Protein AF-A0A1B7XQK3-F1 (afdb_monomer)

Structure (mmCIF, N/CA/C/O backbone):
data_AF-A0A1B7XQK3-F1
#
_entry.id   AF-A0A1B7XQK3-F1
#
loop_
_atom_site.group_PDB
_atom_site.id
_atom_site.type_symbol
_atom_site.label_atom_id
_atom_site.label_alt_id
_atom_site.label_comp_id
_atom_site.label_asym_id
_atom_site.label_entity_id
_atom_site.label_seq_id
_atom_site.pdbx_PDB_ins_code
_atom_site.Cartn_x
_atom_site.Cartn_y
_atom_site.Cartn_z
_atom_site.occupancy
_atom_site.B_iso_or_equiv
_atom_site.auth_seq_id
_atom_site.auth_comp_id
_atom_site.auth_asym_id
_atom_site.auth_atom_id
_atom_site.pdbx_PDB_model_num
ATOM 1 N N . MET A 1 1 ? 23.676 -4.961 -10.741 1.00 61.91 1 MET A N 1
ATOM 2 C CA . MET A 1 1 ? 22.288 -5.163 -10.266 1.00 61.91 1 MET A CA 1
ATOM 3 C C . MET A 1 1 ? 22.376 -6.075 -9.055 1.00 61.91 1 MET A C 1
ATOM 5 O O . MET A 1 1 ? 23.158 -7.016 -9.126 1.00 61.91 1 MET A O 1
ATOM 9 N N . ALA A 1 2 ? 21.688 -5.786 -7.946 1.00 72.81 2 ALA A N 1
ATOM 10 C CA . ALA A 1 2 ? 21.718 -6.709 -6.809 1.00 72.81 2 ALA A CA 1
ATOM 11 C C . ALA A 1 2 ? 21.084 -8.056 -7.219 1.00 72.81 2 ALA A C 1
ATOM 13 O O . ALA A 1 2 ? 20.228 -8.054 -8.110 1.00 72.81 2 ALA A O 1
ATOM 14 N N . PRO A 1 3 ? 21.448 -9.185 -6.583 1.00 81.94 3 PRO A N 1
ATOM 15 C CA . PRO A 1 3 ? 20.877 -10.496 -6.912 1.00 81.94 3 PRO A CA 1
ATOM 16 C C . PRO A 1 3 ? 19.342 -10.494 -6.868 1.00 81.94 3 PRO A C 1
ATOM 18 O O . PRO A 1 3 ? 18.684 -11.118 -7.691 1.00 81.94 3 PRO A O 1
ATOM 21 N N . ASN A 1 4 ? 18.779 -9.682 -5.969 1.00 84.25 4 ASN A N 1
ATOM 22 C CA . ASN A 1 4 ? 17.341 -9.548 -5.749 1.00 84.25 4 ASN A CA 1
ATOM 23 C C . ASN A 1 4 ? 16.721 -8.386 -6.555 1.00 84.25 4 ASN A C 1
ATOM 25 O O . ASN A 1 4 ? 15.672 -7.866 -6.185 1.00 84.25 4 ASN A O 1
ATOM 29 N N . GLY A 1 5 ? 17.381 -7.895 -7.606 1.00 90.75 5 GLY A N 1
ATOM 30 C CA . GLY A 1 5 ? 16.893 -6.778 -8.420 1.00 90.75 5 GLY A CA 1
ATOM 31 C C . GLY A 1 5 ? 17.057 -5.397 -7.768 1.00 90.75 5 GLY A C 1
ATOM 32 O O . GLY A 1 5 ? 17.891 -5.209 -6.879 1.00 90.75 5 GLY A O 1
ATOM 33 N N . ASN A 1 6 ? 16.284 -4.408 -8.222 1.00 93.31 6 ASN A N 1
ATOM 34 C CA . ASN A 1 6 ? 16.458 -2.997 -7.855 1.00 93.31 6 ASN A CA 1
ATOM 35 C C . ASN A 1 6 ? 15.403 -2.547 -6.841 1.00 93.31 6 ASN A C 1
ATOM 37 O O . ASN A 1 6 ? 14.207 -2.615 -7.118 1.00 93.31 6 ASN A O 1
ATOM 41 N N . ALA A 1 7 ? 15.850 -2.073 -5.679 1.00 93.94 7 ALA A N 1
ATOM 42 C CA . ALA A 1 7 ? 14.978 -1.504 -4.659 1.00 93.94 7 ALA A CA 1
ATOM 43 C C . ALA A 1 7 ? 14.544 -0.077 -5.024 1.00 93.94 7 ALA A C 1
ATOM 45 O O . ALA A 1 7 ? 15.315 0.686 -5.605 1.00 93.94 7 ALA A O 1
ATOM 46 N N . PHE A 1 8 ? 13.329 0.283 -4.627 1.00 94.19 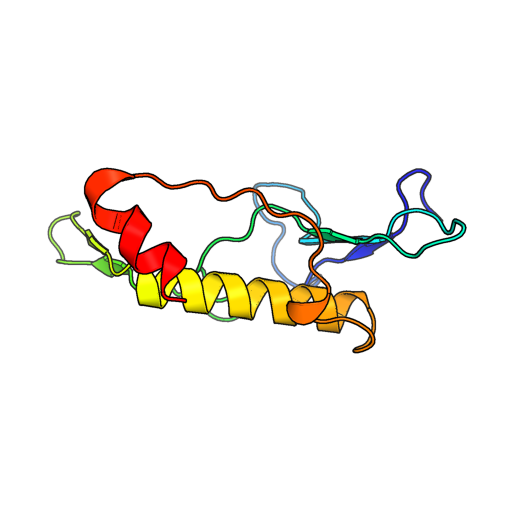8 PHE A N 1
ATOM 47 C CA . PHE A 1 8 ? 12.786 1.629 -4.708 1.00 94.19 8 PHE A CA 1
ATOM 48 C C . PHE A 1 8 ? 12.275 2.063 -3.330 1.00 94.19 8 PHE A C 1
ATOM 50 O O . PHE A 1 8 ? 11.489 1.361 -2.687 1.00 94.19 8 PHE A O 1
ATOM 57 N N . VAL A 1 9 ? 12.717 3.238 -2.888 1.00 92.56 9 VAL A N 1
ATOM 58 C CA . VAL A 1 9 ? 12.278 3.898 -1.654 1.00 92.56 9 VAL A CA 1
ATOM 59 C C . VAL A 1 9 ? 11.701 5.249 -2.051 1.00 92.56 9 VAL A C 1
ATOM 61 O O . VAL A 1 9 ? 12.354 5.999 -2.773 1.00 92.56 9 VAL A O 1
ATOM 64 N N . ILE A 1 10 ? 10.473 5.550 -1.620 1.00 89.19 10 ILE A N 1
ATOM 65 C CA . ILE A 1 10 ? 9.747 6.719 -2.132 1.00 89.19 10 ILE A CA 1
ATOM 66 C C . ILE A 1 10 ? 10.374 8.057 -1.725 1.00 89.19 10 ILE A C 1
ATOM 68 O O . ILE A 1 10 ? 10.324 9.016 -2.497 1.00 89.19 10 ILE A O 1
ATOM 72 N N . ASN A 1 11 ? 10.970 8.104 -0.535 1.00 85.44 11 ASN A N 1
ATOM 73 C CA . ASN A 1 11 ? 11.696 9.251 -0.016 1.00 85.44 11 ASN A CA 1
ATOM 74 C C . ASN A 1 11 ? 13.026 8.774 0.593 1.00 85.44 11 ASN A C 1
ATOM 76 O O . ASN A 1 11 ? 13.089 8.516 1.793 1.00 85.44 11 ASN A O 1
ATOM 80 N N . PRO A 1 12 ? 14.084 8.613 -0.220 1.00 84.88 12 PRO A N 1
ATOM 81 C CA . PRO A 1 12 ? 15.375 8.126 0.266 1.00 84.88 12 PRO A CA 1
ATOM 82 C C . PRO A 1 12 ? 16.094 9.135 1.176 1.00 84.88 12 PRO A C 1
ATOM 84 O O . PRO A 1 12 ? 17.084 8.778 1.801 1.00 84.88 12 PRO A O 1
ATOM 87 N N . SER A 1 13 ? 15.619 10.384 1.236 1.00 85.75 13 SER A N 1
ATOM 88 C CA . SER A 1 13 ? 16.153 11.437 2.105 1.00 85.75 13 SER A CA 1
ATOM 89 C C . SER A 1 13 ? 15.425 11.540 3.449 1.00 85.75 13 SER A C 1
ATOM 91 O O . SER A 1 13 ? 15.815 12.361 4.277 1.00 85.75 13 SER A O 1
ATOM 93 N N . ALA A 1 14 ? 14.363 10.756 3.669 1.00 81.00 14 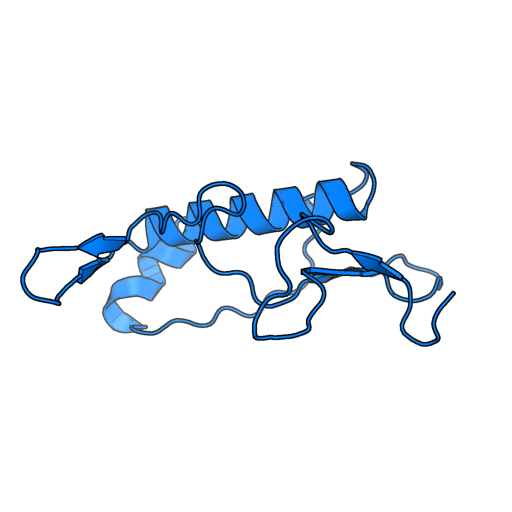ALA A N 1
ATOM 94 C CA . ALA A 1 14 ? 13.697 10.693 4.966 1.00 81.00 14 ALA A CA 1
ATOM 95 C C . ALA A 1 14 ? 14.625 10.065 6.024 1.00 81.00 14 ALA A C 1
ATOM 97 O O . ALA A 1 14 ? 15.512 9.285 5.663 1.00 81.00 14 ALA A O 1
ATOM 98 N N . PRO A 1 15 ? 14.415 10.355 7.324 1.00 81.00 15 PRO A N 1
ATOM 99 C CA . PRO A 1 15 ? 15.061 9.608 8.396 1.00 81.00 15 PRO A CA 1
ATOM 100 C C . PRO A 1 15 ? 14.863 8.103 8.216 1.00 81.00 15 PRO A C 1
ATOM 102 O O . PRO A 1 15 ? 13.819 7.663 7.728 1.00 81.00 15 PRO A O 1
ATOM 105 N N . GLU A 1 16 ? 15.863 7.322 8.614 1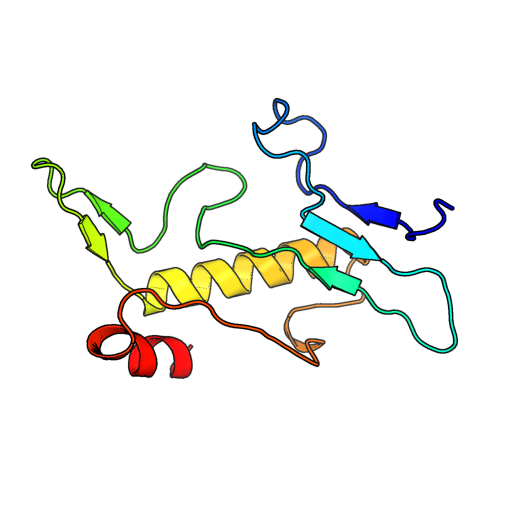.00 75.44 16 GLU A N 1
ATOM 106 C CA . GLU A 1 16 ? 15.806 5.872 8.476 1.00 75.44 16 GLU A CA 1
ATOM 107 C C . GLU A 1 16 ? 14.611 5.314 9.270 1.00 75.44 16 GLU A C 1
ATOM 109 O O . GLU A 1 16 ? 14.512 5.556 10.479 1.00 75.44 16 GLU A O 1
ATOM 114 N N . PRO A 1 17 ? 13.668 4.612 8.615 1.00 69.88 17 PRO A N 1
ATOM 115 C CA . PRO A 1 17 ? 12.528 4.044 9.313 1.00 69.88 17 PRO A CA 1
ATOM 116 C C . PRO A 1 17 ? 12.988 2.920 10.255 1.00 69.88 17 PRO A C 1
ATOM 118 O O . PRO A 1 17 ? 13.944 2.208 9.945 1.00 69.88 17 PRO A O 1
ATOM 121 N N . PRO A 1 18 ? 12.269 2.678 11.369 1.00 74.56 18 PRO A N 1
ATOM 122 C CA . PRO A 1 18 ? 12.594 1.593 12.302 1.00 74.56 18 PRO A CA 1
ATOM 123 C C . PRO A 1 18 ? 12.525 0.205 11.647 1.00 74.56 18 PRO A C 1
ATOM 125 O O . PRO A 1 18 ? 13.077 -0.763 12.163 1.00 74.56 18 PRO A O 1
ATOM 128 N N . THR A 1 19 ? 11.847 0.100 10.504 1.00 77.44 19 THR A N 1
ATOM 129 C CA . THR A 1 19 ? 11.792 -1.100 9.675 1.00 77.44 19 THR A CA 1
ATOM 130 C C . THR A 1 19 ? 12.550 -0.854 8.370 1.00 77.44 19 THR A C 1
ATOM 132 O O . THR A 1 19 ? 12.168 -0.022 7.551 1.00 77.44 19 THR A O 1
ATOM 135 N N . GLN A 1 20 ? 13.639 -1.592 8.157 1.00 82.75 20 GLN A N 1
ATOM 136 C CA . GLN A 1 20 ? 14.488 -1.455 6.971 1.00 82.75 20 GLN A CA 1
ATOM 137 C C . GLN A 1 20 ? 13.908 -2.232 5.781 1.00 82.75 20 GLN A C 1
ATOM 139 O O . GLN A 1 20 ? 14.289 -3.374 5.516 1.00 82.75 20 GLN A O 1
ATOM 144 N N . TYR A 1 21 ? 12.983 -1.621 5.042 1.00 88.38 21 TYR A N 1
ATOM 145 C CA . TYR A 1 21 ? 12.414 -2.219 3.832 1.00 88.38 21 TYR A CA 1
ATOM 146 C C . TYR A 1 21 ? 12.325 -1.227 2.666 1.00 88.38 21 TYR A C 1
ATOM 148 O O . TYR A 1 21 ? 12.340 -0.008 2.832 1.00 88.38 21 TYR A O 1
ATOM 156 N N . ALA A 1 22 ? 12.247 -1.769 1.450 1.00 92.62 22 ALA A N 1
ATOM 157 C CA . ALA A 1 22 ? 11.982 -0.991 0.244 1.00 92.62 22 ALA A CA 1
ATOM 158 C C . ALA A 1 22 ? 10.477 -0.959 -0.033 1.00 92.62 22 ALA A C 1
ATOM 160 O O . ALA A 1 22 ? 9.803 -1.972 0.132 1.00 92.62 22 ALA A O 1
ATOM 161 N N . HIS A 1 23 ? 9.953 0.162 -0.523 1.00 94.25 23 HIS A N 1
ATOM 162 C CA . HIS A 1 23 ? 8.529 0.281 -0.861 1.00 94.25 23 HIS A CA 1
ATOM 163 C C . HIS A 1 23 ? 8.168 -0.594 -2.064 1.00 94.25 23 HIS A C 1
ATOM 165 O O . HIS A 1 23 ? 7.086 -1.174 -2.125 1.00 94.25 23 HIS A O 1
ATOM 171 N N . ALA A 1 24 ? 9.101 -0.714 -3.008 1.00 96.06 24 ALA A N 1
ATOM 172 C CA . ALA A 1 24 ? 8.992 -1.642 -4.116 1.00 96.06 24 ALA A CA 1
ATOM 173 C C . ALA A 1 24 ? 10.349 -2.235 -4.492 1.00 96.06 24 ALA A C 1
ATOM 175 O O . ALA A 1 24 ? 11.411 -1.689 -4.177 1.00 96.06 24 ALA A O 1
ATOM 176 N N . ARG A 1 25 ? 10.314 -3.352 -5.212 1.00 95.94 25 ARG A N 1
ATOM 177 C CA . ARG A 1 25 ? 11.495 -4.007 -5.764 1.00 95.94 25 ARG A CA 1
ATOM 178 C C . ARG A 1 25 ? 11.198 -4.508 -7.167 1.00 95.94 25 ARG A C 1
ATOM 180 O O . ARG A 1 25 ? 10.355 -5.380 -7.355 1.00 95.94 25 ARG A O 1
ATOM 187 N N . LEU A 1 26 ? 11.911 -3.973 -8.154 1.00 95.38 26 LEU A N 1
ATOM 188 C CA . LEU A 1 26 ? 11.895 -4.527 -9.502 1.00 95.38 26 LEU A CA 1
ATOM 189 C C . LEU A 1 26 ? 12.751 -5.787 -9.517 1.00 95.38 26 LEU A C 1
ATOM 191 O O . LEU A 1 26 ? 13.942 -5.722 -9.206 1.00 95.38 26 LEU A O 1
ATOM 195 N N . ALA A 1 27 ? 12.151 -6.913 -9.887 1.00 93.69 27 ALA A N 1
ATOM 196 C CA . ALA A 1 27 ? 12.853 -8.178 -10.030 1.00 93.69 27 ALA A CA 1
ATOM 197 C C . ALA A 1 27 ? 13.927 -8.096 -11.135 1.00 93.69 27 ALA A C 1
ATOM 199 O O . ALA A 1 27 ? 13.824 -7.252 -12.036 1.00 93.69 27 ALA A O 1
ATOM 200 N N . PRO A 1 28 ? 14.954 -8.967 -11.100 1.00 90.56 28 PRO A N 1
ATOM 201 C CA . PRO A 1 28 ? 15.892 -9.106 -12.208 1.00 90.56 28 PRO A CA 1
ATOM 202 C C . PRO A 1 28 ? 15.174 -9.287 -13.552 1.00 90.56 28 PRO A C 1
ATOM 204 O O . PRO A 1 28 ? 14.096 -9.874 -13.634 1.00 90.56 28 PRO A O 1
ATOM 207 N N . ALA A 1 29 ? 15.777 -8.760 -14.615 1.00 81.69 29 ALA A N 1
ATOM 208 C CA . ALA A 1 29 ? 15.204 -8.810 -15.953 1.00 81.69 29 ALA A CA 1
ATOM 209 C C . ALA A 1 29 ? 15.030 -10.262 -16.439 1.00 81.69 29 ALA A C 1
ATOM 211 O O . ALA A 1 29 ? 16.017 -10.970 -16.611 1.00 81.69 29 ALA A O 1
ATOM 212 N N . GLY A 1 30 ? 13.786 -10.664 -16.709 1.00 82.69 30 GLY A N 1
ATOM 213 C CA . GLY A 1 30 ? 13.445 -11.890 -17.435 1.00 82.69 30 GLY A CA 1
ATOM 214 C C . GLY A 1 30 ? 12.670 -11.584 -18.719 1.00 82.69 30 GLY A C 1
ATOM 215 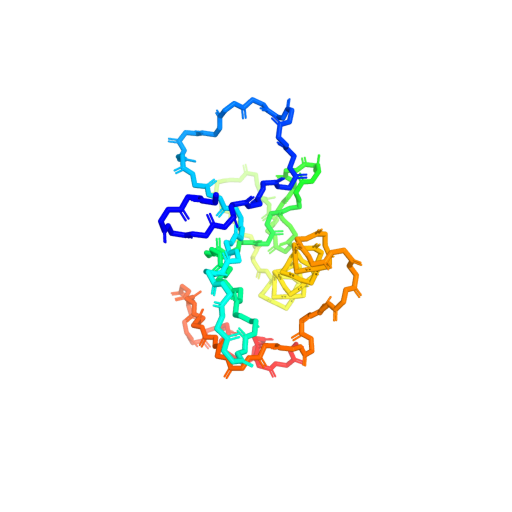O O . GLY A 1 30 ? 12.743 -10.471 -19.247 1.00 82.69 30 GLY A O 1
ATOM 216 N N . SER A 1 31 ? 11.878 -12.550 -19.190 1.00 88.00 31 SER A N 1
ATOM 217 C CA . SER A 1 31 ? 10.906 -12.363 -20.284 1.00 88.00 31 SER A CA 1
ATOM 218 C C . SER A 1 31 ? 9.827 -11.325 -19.954 1.00 88.00 31 SER A C 1
ATOM 220 O O . SER A 1 31 ? 9.256 -10.710 -20.852 1.00 88.00 31 SER A O 1
ATOM 222 N N . HIS A 1 32 ? 9.581 -11.096 -18.662 1.00 87.06 32 HIS A N 1
ATOM 223 C CA . HIS A 1 32 ? 8.649 -10.102 -18.146 1.00 87.06 32 HIS A CA 1
ATOM 224 C C . HIS A 1 32 ? 9.345 -9.176 -17.145 1.00 87.06 32 HIS A C 1
ATOM 226 O O . HIS A 1 32 ? 10.417 -9.474 -16.606 1.00 87.06 32 HIS A O 1
ATOM 232 N N . ARG A 1 33 ? 8.737 -8.012 -16.910 1.00 90.12 33 ARG A N 1
ATOM 233 C CA . ARG A 1 33 ? 9.148 -7.073 -15.866 1.00 90.12 33 ARG A CA 1
ATOM 234 C C . ARG A 1 33 ? 8.173 -7.202 -14.704 1.00 90.12 33 ARG A C 1
ATOM 236 O O . ARG A 1 33 ? 7.040 -6.751 -14.817 1.00 90.12 33 ARG A O 1
ATOM 243 N N . THR A 1 34 ? 8.632 -7.793 -13.607 1.00 94.31 34 THR A N 1
ATOM 244 C CA . THR A 1 34 ? 7.843 -7.944 -12.378 1.00 94.31 34 THR A CA 1
ATOM 245 C C . THR A 1 34 ? 8.325 -6.953 -11.331 1.00 94.31 34 THR A C 1
ATOM 247 O O . THR A 1 34 ? 9.530 -6.761 -11.143 1.00 94.31 34 THR A O 1
ATOM 250 N N . ILE A 1 35 ? 7.378 -6.329 -10.642 1.00 96.00 35 ILE A N 1
ATOM 251 C CA . ILE A 1 35 ? 7.624 -5.463 -9.497 1.00 96.00 35 ILE A CA 1
ATOM 252 C C . ILE A 1 35 ? 6.881 -6.040 -8.296 1.00 96.00 35 ILE A C 1
ATOM 254 O O . ILE A 1 35 ? 5.706 -6.373 -8.398 1.00 96.00 35 ILE A O 1
ATOM 258 N N . TYR A 1 36 ? 7.579 -6.172 -7.175 1.00 96.44 36 TYR A N 1
ATOM 259 C CA . TYR A 1 36 ? 6.985 -6.540 -5.896 1.00 96.44 36 TYR A CA 1
ATOM 260 C C . TYR A 1 36 ? 6.779 -5.271 -5.082 1.00 96.44 36 TYR A C 1
ATOM 262 O O . TYR A 1 36 ? 7.714 -4.477 -4.942 1.00 96.44 36 TYR A O 1
ATOM 270 N N . ILE A 1 37 ? 5.566 -5.080 -4.577 1.00 97.44 37 ILE A N 1
ATOM 271 C CA . ILE A 1 37 ? 5.194 -3.951 -3.725 1.00 97.44 37 ILE A CA 1
ATOM 272 C C . ILE A 1 37 ? 5.114 -4.472 -2.293 1.00 97.44 37 ILE A C 1
ATOM 274 O O . ILE A 1 37 ? 4.523 -5.523 -2.051 1.00 97.44 37 ILE A O 1
ATOM 278 N N . SER A 1 38 ? 5.756 -3.774 -1.358 1.00 95.44 38 SER A N 1
ATOM 279 C CA . SER A 1 38 ? 5.643 -4.103 0.068 1.00 95.44 38 SER A CA 1
ATOM 280 C C . SER A 1 38 ? 4.219 -3.850 0.568 1.00 95.44 38 SER A C 1
ATOM 282 O O . SER A 1 38 ? 3.442 -3.183 -0.105 1.00 95.44 38 SER A O 1
ATOM 284 N N . GLY A 1 39 ? 3.861 -4.354 1.752 1.00 95.31 39 GLY A N 1
ATOM 285 C CA . GLY A 1 39 ? 2.575 -4.015 2.368 1.00 95.31 39 GLY A CA 1
ATOM 286 C C . GLY A 1 39 ? 2.456 -2.503 2.573 1.00 95.31 39 GLY A C 1
ATOM 287 O O . GLY A 1 39 ? 3.317 -1.906 3.219 1.00 95.31 39 GLY A O 1
ATOM 288 N N . ILE A 1 40 ? 1.420 -1.890 1.999 1.00 95.31 40 ILE A N 1
ATOM 289 C CA . ILE A 1 40 ? 1.193 -0.441 2.044 1.00 95.31 40 ILE A CA 1
ATOM 290 C C . ILE A 1 40 ? -0.050 -0.154 2.882 1.00 95.31 40 ILE A C 1
ATOM 292 O O . ILE A 1 40 ? -1.112 -0.715 2.629 1.00 95.31 40 ILE A O 1
ATOM 296 N N . ALA A 1 41 ? 0.092 0.733 3.865 1.00 95.00 41 ALA A N 1
ATOM 297 C CA . ALA A 1 41 ? -1.012 1.246 4.670 1.00 95.00 41 ALA A CA 1
ATOM 298 C C . ALA A 1 41 ? -1.567 2.560 4.089 1.00 95.00 41 ALA A C 1
ATOM 300 O O . ALA A 1 41 ? -0.997 3.142 3.161 1.00 95.00 41 ALA A O 1
ATOM 301 N N . CYS A 1 42 ? -2.668 3.054 4.660 1.00 96.75 42 CYS A N 1
ATOM 302 C CA . CYS A 1 42 ? -3.303 4.299 4.223 1.00 96.75 42 CYS A CA 1
ATOM 303 C C . CYS A 1 42 ? -2.479 5.558 4.537 1.00 96.75 42 CYS A C 1
ATOM 305 O O . CYS A 1 42 ? -2.786 6.617 3.998 1.00 96.75 42 CYS A O 1
ATOM 307 N N . VAL A 1 43 ? -1.429 5.454 5.365 1.00 94.06 43 VAL A N 1
ATOM 308 C CA . VAL A 1 43 ? -0.606 6.597 5.782 1.00 94.06 43 VAL A CA 1
ATOM 309 C C .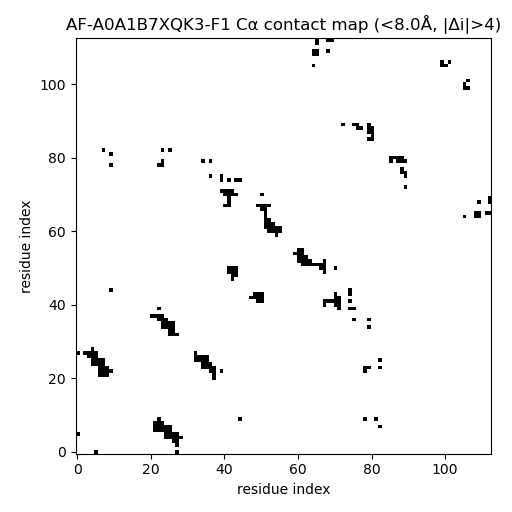 VAL A 1 43 ? -0.109 7.411 4.586 1.00 94.06 43 VAL A C 1
ATOM 311 O O . VAL A 1 43 ? 0.491 6.886 3.644 1.00 94.06 43 VAL A O 1
ATOM 314 N N . HIS A 1 44 ? -0.351 8.716 4.607 1.00 91.19 44 HIS A N 1
ATOM 315 C CA . HIS A 1 44 ? 0.059 9.599 3.532 1.00 91.19 44 HIS A CA 1
ATOM 316 C C . HIS A 1 44 ? 1.580 9.786 3.559 1.00 91.19 44 HIS A C 1
ATOM 318 O O . HIS A 1 44 ? 2.152 10.324 4.506 1.00 91.19 44 HIS A O 1
ATOM 324 N N . LEU A 1 45 ? 2.249 9.370 2.483 1.00 83.69 45 LEU A N 1
ATOM 325 C CA . LEU A 1 45 ? 3.708 9.195 2.446 1.00 83.69 45 LEU A CA 1
ATOM 326 C C . LEU A 1 45 ? 4.517 10.495 2.616 1.00 83.69 45 LEU A C 1
ATOM 328 O O . LEU A 1 45 ? 5.714 10.431 2.886 1.00 83.69 45 LEU A O 1
ATOM 332 N N . ALA A 1 46 ? 3.893 11.664 2.438 1.00 83.94 46 ALA A N 1
ATOM 333 C CA . ALA A 1 46 ? 4.548 12.962 2.623 1.00 83.94 46 ALA A CA 1
ATOM 334 C C . ALA A 1 46 ? 4.206 13.649 3.953 1.00 83.94 46 ALA A C 1
ATOM 336 O O . ALA A 1 46 ? 5.036 14.389 4.471 1.00 83.94 46 ALA A O 1
ATOM 337 N N . THR A 1 47 ? 3.000 13.438 4.487 1.00 88.19 47 THR A N 1
ATOM 338 C CA . THR A 1 47 ? 2.518 14.154 5.686 1.00 88.19 47 THR A CA 1
ATOM 339 C C . THR A 1 47 ? 2.496 13.279 6.934 1.00 88.19 47 THR A C 1
ATOM 341 O O . THR A 1 47 ? 2.479 13.814 8.036 1.00 88.19 47 THR A O 1
ATOM 344 N N . GLY A 1 48 ? 2.503 11.951 6.786 1.00 89.31 48 GLY A N 1
ATOM 345 C CA . GLY A 1 48 ? 2.341 11.009 7.895 1.00 89.31 48 GLY A CA 1
ATOM 346 C C . GLY A 1 48 ? 0.913 10.928 8.445 1.00 89.31 48 GLY A C 1
ATOM 347 O O . GLY A 1 48 ? 0.688 10.238 9.434 1.00 89.31 48 GLY A O 1
ATOM 348 N N . GLU A 1 49 ? -0.043 11.622 7.822 1.00 93.50 49 GLU A N 1
ATOM 349 C CA . GLU A 1 49 ? -1.462 11.565 8.178 1.00 93.50 49 GLU A CA 1
ATOM 350 C C . GLU A 1 49 ? -2.040 10.172 7.902 1.00 93.50 49 GLU A C 1
ATOM 352 O O . GLU A 1 49 ? -1.585 9.491 6.984 1.00 93.50 49 GLU A O 1
ATOM 357 N N . TRP A 1 50 ? -3.059 9.767 8.661 1.00 96.50 50 TRP A N 1
ATOM 358 C CA . TRP A 1 50 ? -3.778 8.504 8.487 1.00 96.50 50 TRP A CA 1
ATOM 359 C C . TRP A 1 50 ? -5.209 8.770 7.985 1.00 96.50 50 TRP A C 1
ATOM 361 O O . TRP A 1 50 ? -6.128 8.890 8.795 1.00 96.50 50 TRP A O 1
ATOM 371 N N . PRO A 1 51 ? -5.421 8.887 6.658 1.00 97.62 51 PRO A N 1
ATOM 372 C CA . PRO A 1 51 ? -6.745 9.041 6.068 1.00 97.62 51 PRO A CA 1
ATOM 373 C C . PRO A 1 51 ? -7.723 7.986 6.575 1.00 97.62 51 PRO A C 1
ATOM 375 O O . PRO A 1 51 ? -7.390 6.803 6.633 1.00 97.62 51 PRO A O 1
ATOM 378 N N . GLY A 1 52 ? -8.933 8.423 6.927 1.00 96.56 52 GLY A N 1
ATOM 379 C CA . GLY A 1 52 ? -9.975 7.539 7.444 1.00 96.56 52 GLY A CA 1
ATOM 380 C C . GLY A 1 52 ? -9.691 7.006 8.849 1.00 96.56 52 GLY A C 1
ATOM 381 O O . GLY A 1 52 ? -10.296 6.014 9.234 1.00 96.56 52 GLY A O 1
ATOM 382 N N . ALA A 1 53 ? -8.774 7.611 9.609 1.00 97.12 53 ALA A N 1
ATOM 383 C CA . ALA A 1 53 ? -8.608 7.359 11.036 1.00 97.12 53 ALA A CA 1
ATOM 384 C C . ALA A 1 53 ? -8.775 8.673 11.807 1.00 97.12 53 ALA A C 1
ATOM 386 O O . ALA A 1 53 ? -7.925 9.562 11.749 1.00 97.12 53 ALA A O 1
ATOM 387 N N . LYS A 1 54 ? -9.888 8.801 12.527 1.00 96.44 54 LYS A N 1
ATOM 388 C CA . LYS A 1 54 ? -10.211 9.985 13.322 1.00 96.44 54 LYS A CA 1
ATOM 389 C C . LYS A 1 54 ? -10.052 9.666 14.802 1.00 96.44 54 LYS A C 1
ATOM 391 O O . LYS A 1 54 ? -10.742 8.796 15.323 1.00 96.44 54 LYS A O 1
ATOM 396 N N . ASP A 1 55 ? -9.14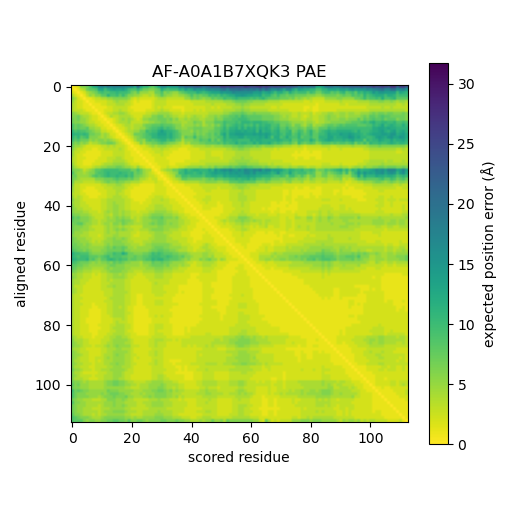8 10.382 15.461 1.00 95.38 55 ASP A N 1
ATOM 397 C CA . ASP A 1 55 ? -8.961 10.312 16.911 1.00 95.38 55 ASP A CA 1
ATOM 398 C C . ASP A 1 55 ? -10.138 11.002 17.619 1.00 95.38 55 ASP A C 1
ATOM 400 O O . ASP A 1 55 ? -10.463 12.158 17.326 1.00 95.38 55 ASP A O 1
ATOM 404 N N . ASN A 1 56 ? -10.787 10.290 18.539 1.00 95.75 56 ASN A N 1
ATOM 405 C CA . ASN A 1 56 ? -11.895 10.822 19.332 1.00 95.75 56 ASN A CA 1
ATOM 406 C C . ASN A 1 56 ? -11.425 11.617 20.565 1.00 95.75 56 ASN A C 1
ATOM 408 O O . ASN A 1 56 ? -12.241 12.250 21.234 1.00 95.75 56 ASN A O 1
ATOM 412 N N . GLY A 1 57 ? -10.124 11.611 20.871 1.00 96.62 57 GLY A N 1
ATOM 413 C CA . GLY A 1 57 ? -9.519 12.302 22.013 1.00 96.62 57 GLY A CA 1
ATOM 414 C C . GLY A 1 57 ? -9.555 11.514 23.326 1.00 96.62 57 GLY A C 1
ATOM 415 O O . GLY A 1 57 ? -9.063 12.000 24.343 1.00 96.62 57 GLY A O 1
ATOM 416 N N . ASP A 1 58 ? -10.108 10.301 23.317 1.00 95.88 58 ASP A N 1
ATOM 417 C CA . ASP A 1 58 ? -10.204 9.388 24.465 1.00 95.88 58 ASP A CA 1
ATOM 418 C C . ASP A 1 58 ? -9.365 8.106 24.286 1.00 95.88 58 ASP A C 1
ATOM 420 O O . ASP A 1 58 ? -9.474 7.161 25.068 1.00 95.88 58 ASP A O 1
ATOM 424 N N . GLY A 1 59 ? -8.511 8.080 23.258 1.00 93.44 59 GLY A N 1
ATOM 425 C CA . GLY A 1 59 ? -7.709 6.918 22.879 1.00 93.44 59 GLY A CA 1
ATOM 426 C C . GLY A 1 59 ? -8.432 5.933 21.958 1.00 93.44 59 GLY A C 1
ATOM 427 O O . GLY A 1 59 ? -7.831 4.933 21.562 1.00 93.44 59 GLY A O 1
ATOM 428 N N . THR A 1 60 ? -9.690 6.200 21.593 1.00 95.06 60 THR A N 1
ATOM 429 C CA . THR A 1 60 ? -10.412 5.453 20.559 1.00 95.06 60 THR A CA 1
ATOM 430 C C . THR A 1 60 ? -10.331 6.148 19.203 1.00 95.06 60 THR A C 1
ATOM 432 O O . THR A 1 60 ? -10.123 7.358 19.106 1.00 95.06 60 THR A O 1
ATOM 435 N N . TYR A 1 61 ? -10.518 5.358 18.146 1.00 95.38 61 TYR A N 1
ATOM 436 C CA . TYR A 1 61 ? -10.522 5.840 16.773 1.00 95.38 61 TYR A CA 1
ATOM 437 C C . TYR A 1 61 ? -11.827 5.468 16.080 1.00 95.38 61 TYR A C 1
ATOM 439 O O . TYR A 1 61 ? -12.302 4.338 16.188 1.00 95.38 61 TYR A O 1
ATOM 447 N N . GLU A 1 62 ? -12.374 6.418 15.331 1.00 95.81 62 GLU A N 1
ATOM 448 C CA . GLU A 1 62 ? -13.386 6.166 14.312 1.00 95.81 62 GLU A CA 1
ATOM 449 C C . GLU A 1 62 ? -12.669 5.871 12.985 1.00 95.81 62 GLU A C 1
ATOM 451 O O . GLU A 1 62 ? -11.843 6.670 12.529 1.00 95.81 62 GLU A O 1
ATOM 456 N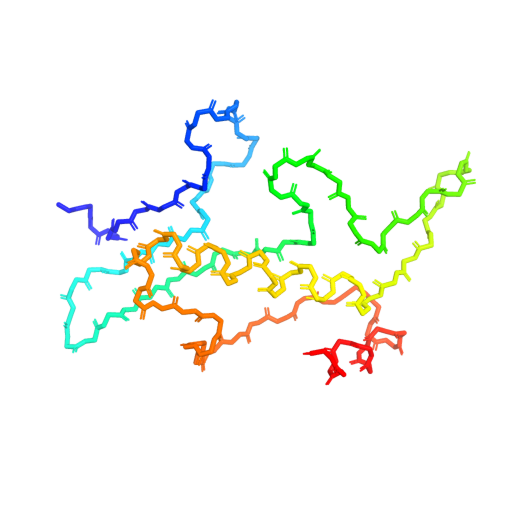 N . LEU A 1 63 ? -12.940 4.701 12.398 1.00 96.62 63 LEU A N 1
ATOM 457 C CA . LEU A 1 63 ? -12.270 4.217 11.191 1.00 96.62 63 LEU A CA 1
ATOM 458 C C . LEU A 1 63 ? -13.239 4.194 10.004 1.00 96.62 63 LEU A C 1
ATOM 460 O O . LEU A 1 63 ? -14.341 3.663 10.110 1.00 96.62 63 LEU A O 1
ATOM 464 N N . ASP A 1 64 ? -12.801 4.733 8.869 1.00 97.12 64 ASP A N 1
ATOM 465 C CA . ASP A 1 64 ? -13.503 4.659 7.588 1.00 97.12 64 ASP A CA 1
ATOM 466 C C . ASP A 1 64 ? -12.673 3.843 6.597 1.00 97.12 64 ASP A C 1
ATOM 468 O O . ASP A 1 64 ? -11.672 4.311 6.043 1.00 97.12 64 ASP A O 1
ATOM 472 N N . VAL A 1 65 ? -13.110 2.606 6.361 1.00 97.62 65 VAL A N 1
ATOM 473 C CA . VAL A 1 65 ? -12.390 1.681 5.492 1.00 97.62 65 VAL A CA 1
ATOM 474 C C . VAL A 1 65 ? -12.376 2.112 4.024 1.00 97.62 65 VAL A C 1
ATOM 476 O O . VAL A 1 65 ? -11.418 1.800 3.321 1.00 97.62 65 VAL A O 1
ATOM 479 N N . ARG A 1 66 ? -13.381 2.854 3.540 1.00 98.06 66 ARG A N 1
ATOM 480 C CA . ARG A 1 66 ? -13.417 3.311 2.139 1.00 98.06 66 ARG A CA 1
ATOM 481 C C . ARG A 1 66 ? -12.338 4.355 1.913 1.00 98.06 66 ARG A C 1
ATOM 483 O O . ARG A 1 66 ? -11.499 4.214 1.026 1.00 98.06 66 ARG A O 1
ATOM 490 N N . VAL A 1 67 ? -12.267 5.336 2.812 1.00 98.19 67 VAL A N 1
ATOM 491 C CA . VAL A 1 67 ? -11.215 6.362 2.784 1.00 98.19 67 VAL A CA 1
ATOM 492 C C . VAL A 1 67 ? -9.829 5.729 2.937 1.00 98.19 67 VAL A C 1
ATOM 494 O O . VAL A 1 67 ? -8.900 6.091 2.211 1.00 98.19 67 VAL A O 1
ATOM 497 N N . GLN A 1 68 ? -9.680 4.752 3.836 1.00 98.19 68 GLN A N 1
ATOM 498 C CA . GLN A 1 68 ? -8.418 4.028 4.000 1.00 98.19 68 GLN A CA 1
ATOM 499 C C . GLN A 1 68 ? -8.033 3.236 2.743 1.00 98.19 68 GLN A C 1
ATOM 501 O O . GLN A 1 68 ? -6.877 3.298 2.320 1.00 98.19 68 GLN A O 1
ATOM 506 N N . THR A 1 69 ? -8.980 2.535 2.117 1.00 97.94 69 THR A N 1
ATOM 507 C CA . THR A 1 69 ? -8.746 1.723 0.912 1.00 97.94 69 THR A CA 1
ATOM 508 C C . THR A 1 69 ? -8.357 2.604 -0.273 1.00 97.94 69 THR A C 1
ATOM 510 O O . THR A 1 69 ? -7.330 2.354 -0.909 1.00 97.94 69 THR A O 1
ATOM 513 N N . ALA A 1 70 ? -9.073 3.708 -0.503 1.00 97.94 70 ALA A N 1
ATOM 514 C CA . ALA A 1 70 ? -8.731 4.682 -1.538 1.00 97.94 70 ALA A CA 1
ATOM 515 C C . ALA A 1 70 ? -7.319 5.271 -1.340 1.00 97.94 70 ALA A C 1
ATOM 517 O O . ALA A 1 70 ? -6.552 5.430 -2.301 1.00 97.94 70 ALA A O 1
ATOM 518 N N . ALA A 1 71 ? -6.932 5.551 -0.091 1.00 98.06 71 ALA A N 1
ATOM 519 C CA . ALA A 1 71 ? -5.591 6.025 0.241 1.00 98.06 71 ALA A CA 1
ATOM 520 C C . ALA A 1 71 ? -4.511 4.953 -0.003 1.00 98.06 71 ALA A C 1
ATOM 522 O O . ALA A 1 71 ? -3.467 5.260 -0.586 1.00 98.06 71 ALA A O 1
ATOM 523 N N . VAL A 1 72 ? -4.764 3.689 0.364 1.00 97.69 72 VAL A N 1
ATOM 524 C CA . VAL A 1 72 ? -3.865 2.555 0.073 1.00 97.69 72 VAL A CA 1
ATOM 525 C C . VAL A 1 72 ? -3.644 2.409 -1.434 1.00 97.69 72 VAL A C 1
ATOM 527 O O . VAL A 1 72 ? -2.495 2.365 -1.882 1.00 97.69 72 VAL A O 1
ATOM 530 N N . LEU A 1 73 ? -4.716 2.391 -2.231 1.00 97.56 73 LEU A N 1
ATOM 531 C CA . LEU A 1 73 ? -4.634 2.269 -3.691 1.00 97.56 73 LEU A CA 1
ATOM 532 C C . LEU A 1 73 ? -3.867 3.440 -4.319 1.00 97.56 73 LEU A C 1
ATOM 534 O O . LEU A 1 73 ? -3.017 3.228 -5.188 1.00 97.56 73 LEU A O 1
ATOM 538 N N . SER A 1 74 ? -4.099 4.662 -3.835 1.00 97.44 74 SER A N 1
ATOM 539 C CA . SER A 1 74 ? -3.381 5.862 -4.284 1.00 97.44 74 SER A CA 1
ATOM 540 C C . SER A 1 74 ? -1.883 5.793 -3.967 1.00 97.44 74 SER A C 1
ATOM 542 O O . SER A 1 74 ? -1.044 6.118 -4.813 1.00 97.44 74 SER A O 1
ATOM 544 N N . ASN A 1 75 ? -1.525 5.315 -2.774 1.00 97.19 75 ASN A N 1
ATOM 545 C CA . ASN A 1 75 ? -0.134 5.113 -2.377 1.00 97.19 75 ASN A CA 1
ATOM 546 C C . ASN A 1 75 ? 0.553 4.044 -3.242 1.00 97.19 75 ASN A C 1
ATOM 548 O O . ASN A 1 75 ? 1.671 4.262 -3.718 1.00 97.19 75 ASN A O 1
ATOM 552 N N . ILE A 1 76 ? -0.112 2.909 -3.487 1.00 97.56 76 ILE A N 1
ATOM 553 C CA . ILE A 1 76 ? 0.395 1.843 -4.362 1.00 97.56 76 ILE A CA 1
ATOM 554 C C . ILE A 1 76 ? 0.612 2.376 -5.784 1.00 97.56 76 ILE A C 1
ATOM 556 O O . ILE A 1 76 ? 1.684 2.165 -6.355 1.00 97.56 76 ILE A O 1
ATOM 560 N N . ASP A 1 77 ? -0.352 3.115 -6.342 1.00 97.88 77 ASP A N 1
ATOM 561 C CA . ASP A 1 77 ? -0.229 3.716 -7.674 1.00 97.88 77 ASP A CA 1
ATOM 562 C C . ASP A 1 77 ? 0.982 4.654 -7.765 1.00 97.88 77 ASP A C 1
ATOM 564 O O . ASP A 1 77 ? 1.800 4.542 -8.684 1.00 97.88 77 ASP A O 1
ATOM 568 N N . LEU A 1 78 ? 1.154 5.529 -6.771 1.00 97.06 78 LEU A N 1
ATOM 569 C CA . LEU A 1 78 ? 2.286 6.447 -6.692 1.00 97.06 78 LEU A CA 1
ATOM 570 C C . LEU A 1 78 ? 3.627 5.702 -6.647 1.00 97.06 78 LEU A C 1
ATOM 572 O O . LEU A 1 78 ? 4.569 6.078 -7.355 1.00 97.06 78 LEU A O 1
ATOM 576 N N . ILE A 1 79 ? 3.719 4.646 -5.834 1.00 96.81 79 ILE A N 1
ATOM 577 C CA . ILE A 1 79 ? 4.919 3.811 -5.715 1.00 96.81 79 ILE A CA 1
ATOM 578 C C . ILE A 1 79 ? 5.228 3.140 -7.054 1.00 96.81 79 ILE A C 1
ATOM 580 O O . ILE A 1 79 ? 6.362 3.241 -7.526 1.00 96.81 79 ILE A O 1
ATOM 584 N N . ILE A 1 80 ? 4.241 2.510 -7.702 1.00 97.38 80 ILE A N 1
ATOM 585 C CA . ILE A 1 80 ? 4.432 1.846 -8.998 1.00 97.38 80 ILE A CA 1
ATOM 586 C C . ILE A 1 80 ? 4.886 2.862 -10.048 1.00 97.38 80 ILE A C 1
ATOM 588 O O . ILE A 1 80 ? 5.875 2.626 -10.751 1.00 97.38 80 ILE A O 1
ATOM 592 N N . ARG A 1 81 ? 4.219 4.016 -10.149 1.00 97.50 81 ARG A N 1
ATOM 593 C CA . ARG A 1 81 ? 4.581 5.061 -11.115 1.00 97.50 81 ARG A CA 1
ATOM 594 C C . ARG A 1 81 ? 6.006 5.543 -10.907 1.00 97.50 81 ARG A C 1
ATOM 596 O O . ARG A 1 81 ? 6.774 5.580 -11.865 1.00 97.50 81 ARG A O 1
ATOM 603 N N . LYS A 1 82 ? 6.394 5.878 -9.675 1.00 96.50 82 LYS A N 1
ATOM 604 C CA . LYS A 1 82 ? 7.754 6.360 -9.403 1.00 96.50 82 LYS A CA 1
ATOM 605 C C . LYS A 1 82 ? 8.806 5.273 -9.633 1.00 96.50 82 LYS A C 1
ATOM 607 O O . LYS A 1 82 ? 9.810 5.542 -10.287 1.00 96.50 82 LYS A O 1
ATOM 612 N N . ALA A 1 83 ? 8.561 4.044 -9.179 1.00 95.75 83 ALA A N 1
ATOM 613 C CA . ALA A 1 83 ? 9.495 2.930 -9.340 1.00 95.75 83 ALA A CA 1
ATOM 614 C C . ALA A 1 83 ? 9.711 2.532 -10.810 1.00 95.75 83 ALA A C 1
ATOM 616 O O . ALA A 1 83 ? 10.787 2.068 -11.182 1.00 95.75 83 ALA A O 1
ATOM 617 N N . THR A 1 84 ? 8.696 2.713 -11.656 1.00 95.31 84 THR A N 1
ATOM 618 C CA . THR A 1 84 ? 8.739 2.327 -13.076 1.00 95.31 84 THR A CA 1
ATOM 619 C C . THR A 1 84 ? 9.036 3.488 -14.027 1.00 95.31 84 THR A C 1
ATOM 621 O O . THR A 1 84 ? 9.107 3.275 -15.240 1.00 95.31 84 THR A O 1
ATOM 624 N N . GLY A 1 85 ? 9.194 4.714 -13.516 1.00 95.19 85 GLY A N 1
ATOM 625 C CA . GLY A 1 85 ? 9.323 5.913 -14.350 1.00 95.19 85 GLY A CA 1
ATOM 626 C C . GLY A 1 85 ? 8.068 6.192 -15.186 1.00 95.19 85 GLY A C 1
ATOM 627 O O . GLY A 1 85 ? 8.173 6.574 -16.347 1.00 95.19 85 GLY A O 1
ATOM 628 N N . GLY A 1 86 ? 6.886 5.932 -14.623 1.00 96.31 86 GLY A N 1
ATOM 629 C CA . GLY A 1 86 ? 5.577 6.200 -15.227 1.00 96.31 86 GLY A CA 1
ATOM 630 C C . GLY A 1 86 ? 5.061 5.124 -16.185 1.00 96.31 86 GLY A C 1
ATOM 631 O O . GLY A 1 86 ? 3.997 5.304 -16.769 1.00 96.31 86 GLY A O 1
ATOM 632 N N . LYS A 1 87 ? 5.783 4.010 -16.355 1.00 95.06 87 LYS A N 1
ATOM 633 C CA . LYS A 1 87 ? 5.402 2.927 -17.283 1.00 95.06 87 LYS A CA 1
ATOM 634 C C . LYS A 1 87 ? 4.337 1.982 -16.727 1.00 95.06 87 LYS A C 1
ATOM 636 O O . LYS A 1 87 ? 3.722 1.256 -17.500 1.00 95.06 87 LYS A O 1
ATOM 641 N N . GLY A 1 88 ? 4.162 1.961 -15.408 1.00 95.62 88 GLY A N 1
ATOM 642 C CA . GLY A 1 88 ? 3.150 1.173 -14.717 1.00 95.62 88 GLY A CA 1
ATOM 643 C C . GLY A 1 88 ? 2.294 2.024 -13.784 1.00 95.62 88 GLY A C 1
ATOM 644 O O . GLY A 1 88 ? 2.631 3.164 -13.461 1.00 95.62 88 GLY A O 1
ATOM 645 N N . SER A 1 89 ? 1.193 1.432 -13.340 1.00 97.75 89 SER A N 1
ATOM 646 C CA . SER A 1 89 ? 0.209 1.993 -12.414 1.00 97.75 89 SER A CA 1
ATOM 647 C C . SER A 1 89 ? -0.485 0.866 -11.646 1.00 97.75 89 SER A C 1
ATOM 649 O O . SER A 1 89 ? -0.262 -0.311 -11.939 1.00 97.75 89 SER A O 1
ATOM 651 N N . VAL A 1 90 ? -1.384 1.210 -10.727 1.00 96.69 90 VAL A N 1
ATOM 652 C CA . VAL A 1 90 ? -2.252 0.239 -10.035 1.00 96.69 90 VAL A CA 1
ATOM 653 C C . VAL A 1 90 ? -3.065 -0.632 -11.010 1.00 96.69 90 VAL A C 1
ATOM 655 O O . VAL A 1 90 ? -3.349 -1.790 -10.731 1.00 96.69 90 VAL A O 1
ATOM 658 N N . LYS A 1 91 ? -3.339 -0.139 -12.226 1.00 96.62 91 LYS A N 1
ATOM 659 C CA . LYS A 1 91 ? -4.023 -0.900 -13.289 1.00 96.62 91 LYS A CA 1
ATOM 660 C C . LYS A 1 91 ? -3.207 -2.076 -13.838 1.00 96.62 91 LYS A C 1
ATOM 662 O O . LYS A 1 91 ? -3.712 -2.841 -14.651 1.00 96.62 91 LYS A O 1
ATOM 667 N N . ASN A 1 92 ? -1.935 -2.187 -13.458 1.00 96.50 92 ASN A N 1
ATOM 668 C CA . ASN A 1 92 ? -1.044 -3.273 -13.854 1.00 96.50 92 ASN A CA 1
ATOM 669 C C . ASN A 1 92 ? -0.889 -4.344 -12.764 1.00 96.50 92 ASN A C 1
ATOM 671 O O . ASN A 1 92 ? -0.062 -5.240 -12.932 1.00 96.50 92 ASN A O 1
ATOM 675 N N . LEU A 1 93 ? -1.631 -4.248 -11.654 1.00 95.88 93 LEU A N 1
ATOM 676 C CA . LEU A 1 93 ? -1.657 -5.297 -10.640 1.00 95.88 93 LEU A CA 1
ATOM 677 C C . LEU A 1 93 ? -2.221 -6.592 -11.237 1.00 95.88 93 LEU A C 1
ATOM 679 O O . LEU A 1 93 ? -3.220 -6.579 -11.951 1.00 95.88 93 LEU A O 1
ATOM 683 N N . ILE A 1 94 ? -1.553 -7.704 -10.939 1.00 96.38 94 ILE A N 1
ATOM 684 C CA . ILE A 1 94 ? -1.947 -9.054 -11.375 1.00 96.38 94 ILE A CA 1
ATOM 685 C C . ILE A 1 94 ? -2.269 -9.976 -10.199 1.00 96.38 94 ILE A C 1
ATOM 687 O O . ILE A 1 94 ? -2.858 -11.031 -10.398 1.00 96.38 94 ILE A O 1
ATOM 691 N N . ASP A 1 95 ? -1.844 -9.586 -8.999 1.00 97.62 95 ASP A N 1
ATOM 692 C CA . ASP A 1 95 ? -2.014 -10.323 -7.756 1.00 97.62 95 ASP A CA 1
ATOM 693 C C . ASP A 1 95 ? -2.016 -9.324 -6.593 1.00 97.62 95 ASP A C 1
ATOM 695 O O . ASP A 1 95 ? -1.286 -8.323 -6.628 1.00 97.62 95 ASP A O 1
ATOM 699 N N . SER A 1 96 ? -2.853 -9.572 -5.588 1.00 96.56 96 SER A N 1
ATOM 700 C CA . SER A 1 96 ? -2.941 -8.754 -4.380 1.00 96.56 96 SER A CA 1
ATOM 701 C C . SER A 1 96 ? -3.313 -9.605 -3.168 1.00 96.56 96 SER A C 1
ATOM 703 O O . SER A 1 96 ? -4.084 -10.560 -3.253 1.00 96.56 96 SER A O 1
ATOM 705 N N . VAL A 1 97 ? -2.765 -9.231 -2.012 1.00 97.44 97 VAL A N 1
ATOM 706 C CA . VAL A 1 97 ? -3.130 -9.801 -0.714 1.00 97.44 97 VAL A CA 1
ATOM 707 C C . VAL A 1 97 ? -3.601 -8.660 0.170 1.00 97.44 97 VAL A C 1
ATOM 709 O O . VAL A 1 97 ? -2.861 -7.702 0.394 1.00 97.44 97 VAL A O 1
ATOM 712 N N . VAL A 1 98 ? -4.833 -8.764 0.659 1.00 96.00 98 VAL A N 1
ATOM 713 C CA . VAL A 1 98 ? -5.464 -7.745 1.501 1.00 96.00 98 VAL A CA 1
ATOM 714 C C . VAL A 1 98 ? -5.536 -8.263 2.932 1.00 96.00 98 VAL A C 1
ATOM 716 O O . VAL A 1 98 ? -6.047 -9.354 3.179 1.00 96.00 98 VAL A O 1
ATOM 719 N N . TYR A 1 99 ? -5.024 -7.471 3.873 1.00 95.94 99 TYR A N 1
ATOM 720 C CA . TYR A 1 99 ? -5.091 -7.757 5.303 1.00 95.94 99 TYR A CA 1
ATOM 721 C C . TYR A 1 99 ? -6.098 -6.810 5.948 1.00 95.94 99 TYR A C 1
ATOM 723 O O . TYR A 1 99 ? -5.936 -5.595 5.878 1.00 95.94 99 TYR A O 1
ATOM 731 N N . VAL A 1 100 ? -7.130 -7.378 6.569 1.00 93.25 100 VAL A N 1
ATOM 732 C CA . VAL A 1 100 ? -8.248 -6.645 7.180 1.00 93.25 100 VAL A CA 1
ATOM 733 C C . VAL A 1 100 ? -8.333 -7.014 8.652 1.00 93.25 100 VAL A C 1
ATOM 735 O O . VAL A 1 100 ? -8.112 -8.174 9.006 1.00 93.25 100 VAL A O 1
ATOM 738 N N . VAL A 1 101 ? -8.643 -6.036 9.504 1.00 92.56 101 VAL A N 1
ATOM 739 C CA . VAL A 1 101 ? -8.717 -6.235 10.959 1.00 92.56 101 VAL A CA 1
ATOM 740 C C . VAL A 1 101 ? -10.132 -6.628 11.396 1.00 92.56 101 VAL A C 1
ATOM 742 O O . VAL A 1 101 ? -10.271 -7.551 12.197 1.00 92.56 101 VAL A O 1
ATOM 745 N N . ASP A 1 102 ? -11.175 -6.005 10.832 1.00 95.00 102 ASP A N 1
ATOM 746 C CA . ASP A 1 102 ? -12.575 -6.384 11.052 1.00 95.00 102 ASP A CA 1
ATOM 747 C C . ASP A 1 102 ? -13.248 -6.837 9.751 1.00 95.00 102 ASP A C 1
ATOM 749 O O . ASP A 1 102 ? -13.897 -6.075 9.043 1.00 95.00 102 ASP A O 1
ATOM 753 N N . MET A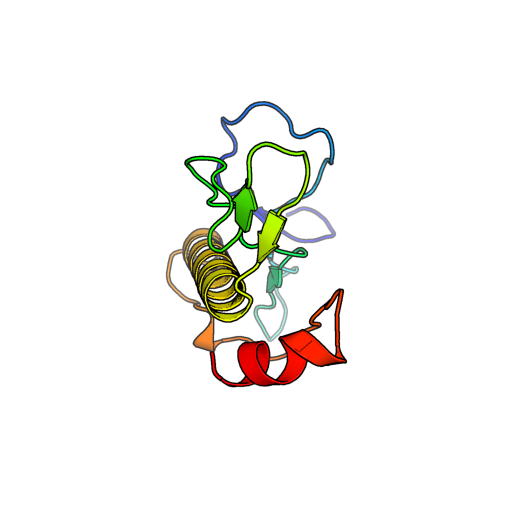 1 103 ? -13.160 -8.133 9.451 1.00 95.00 103 MET A N 1
ATOM 754 C CA . MET A 1 103 ? -13.799 -8.702 8.260 1.00 95.00 103 MET A CA 1
ATOM 755 C C . MET A 1 103 ? -15.314 -8.435 8.199 1.00 95.00 103 MET A C 1
ATOM 757 O O . MET A 1 103 ? -15.879 -8.350 7.113 1.00 95.00 103 MET A O 1
ATOM 761 N N . LYS A 1 104 ? -16.001 -8.332 9.342 1.00 96.38 104 LYS A N 1
ATOM 762 C CA . LYS A 1 104 ? -17.460 -8.188 9.360 1.00 96.38 104 LYS A CA 1
ATOM 763 C C . LYS A 1 104 ? -17.886 -6.759 9.030 1.00 96.38 104 LYS A C 1
ATOM 765 O O . LYS A 1 104 ? -18.868 -6.591 8.309 1.00 96.38 104 LYS A O 1
ATOM 770 N N . GLY A 1 105 ? -17.187 -5.765 9.574 1.00 95.56 105 GLY A N 1
ATOM 771 C CA . GLY A 1 105 ? -17.462 -4.348 9.329 1.00 95.56 105 GLY A CA 1
ATOM 772 C C . GLY A 1 105 ? -16.903 -3.842 8.000 1.00 95.56 105 GLY A C 1
ATOM 773 O O . GLY A 1 105 ? -17.564 -3.073 7.303 1.00 95.56 105 GLY A O 1
ATOM 774 N N . ASP A 1 106 ? -15.723 -4.326 7.613 1.00 96.94 106 ASP A N 1
ATOM 775 C CA . ASP A 1 106 ? -14.906 -3.654 6.603 1.00 96.94 106 ASP A CA 1
ATOM 776 C C . ASP A 1 106 ? -14.970 -4.295 5.215 1.00 96.94 106 ASP A C 1
ATOM 778 O O . ASP A 1 106 ? -14.764 -3.616 4.208 1.00 96.94 106 ASP A O 1
ATOM 782 N N . TYR A 1 107 ? -15.273 -5.595 5.126 1.00 96.25 107 TYR A N 1
ATOM 783 C CA . TYR A 1 107 ? -15.140 -6.350 3.874 1.00 96.25 107 TYR A CA 1
ATOM 784 C C . TYR A 1 107 ? -15.949 -5.758 2.719 1.00 96.25 107 TYR A C 1
ATOM 786 O O . TYR A 1 107 ? -15.461 -5.692 1.592 1.00 96.25 107 TYR A O 1
ATOM 794 N N . GLN A 1 108 ? -17.178 -5.310 2.981 1.00 97.06 108 GLN A N 1
ATOM 795 C CA . GLN A 1 108 ? -17.990 -4.684 1.942 1.00 97.06 108 GLN A CA 1
ATOM 796 C C . GLN A 1 108 ? -17.362 -3.368 1.468 1.00 97.06 108 GLN A C 1
ATOM 798 O O . GLN A 1 108 ? -17.223 -3.172 0.267 1.00 97.06 108 GLN A O 1
ATOM 803 N N . GLY A 1 109 ? -16.960 -2.494 2.396 1.00 96.50 109 GLY A N 1
ATOM 804 C CA . GLY A 1 109 ? -16.403 -1.187 2.050 1.00 96.50 109 GLY A CA 1
ATOM 805 C C . GLY A 1 109 ? -15.099 -1.286 1.261 1.00 96.50 109 GLY A C 1
ATOM 806 O O . GLY A 1 109 ? -14.897 -0.509 0.341 1.00 96.50 109 GLY A O 1
ATOM 807 N N . ILE A 1 110 ? -14.259 -2.283 1.553 1.00 96.12 110 ILE A N 1
ATOM 808 C CA . ILE A 1 110 ? -13.029 -2.543 0.786 1.00 96.12 110 ILE A CA 1
ATOM 809 C C . ILE A 1 110 ? -13.338 -2.910 -0.665 1.00 96.12 110 ILE A C 1
ATOM 811 O O . ILE A 1 110 ? -12.629 -2.479 -1.560 1.00 96.12 110 ILE A O 1
ATOM 815 N N . ASN A 1 111 ? -14.368 -3.727 -0.904 1.00 95.56 111 ASN A N 1
ATOM 816 C CA . ASN A 1 111 ? -14.697 -4.201 -2.253 1.00 95.56 111 ASN A CA 1
ATOM 817 C C . ASN A 1 111 ? -15.468 -3.172 -3.098 1.00 95.56 111 ASN A C 1
ATOM 819 O O . ASN A 1 111 ? -15.698 -3.418 -4.281 1.00 95.56 111 ASN A O 1
ATOM 823 N N . GLU A 1 112 ? -15.921 -2.068 -2.502 1.00 96.38 112 GLU A N 1
ATOM 824 C CA . GLU A 1 112 ? -16.578 -0.974 -3.226 1.00 96.38 112 GLU A CA 1
ATOM 825 C C . GLU A 1 112 ? -15.577 0.013 -3.854 1.00 96.38 112 GLU A C 1
ATOM 827 O O . GLU A 1 112 ? -15.947 0.701 -4.807 1.00 96.38 112 GLU A O 1
ATOM 832 N N . GLU A 1 113 ? -14.337 0.055 -3.353 1.00 93.12 113 GLU A N 1
ATOM 833 C CA . GLU A 1 113 ? -13.234 0.915 -3.825 1.00 93.12 113 GLU A CA 1
ATOM 834 C C . GLU A 1 113 ? -12.305 0.195 -4.819 1.00 93.1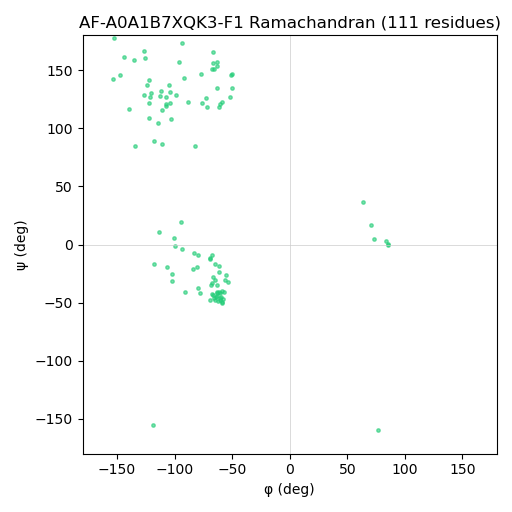2 113 GLU A C 1
ATOM 836 O O . GLU A 1 113 ? -11.916 0.827 -5.832 1.00 93.12 113 GLU A O 1
#

Mean predicted aligned error: 3.92 Å

Sequence (113 aa):
MAPNGNAFVINPSAPEPPTQYAHARLAPAGSHRTIYISGIACVHLATGEWPGAKDNGDGTYELDVRVQTAAVLSNIDLIIRKATGGKGSVKNLIDSVVYVVDMKGDYQGINEE

InterPro domains:
  IPR035959 RutC-like superfamily [G3DSA:3.30.1330.40] (4-113)
  IPR035959 RutC-like superfamily [SSF55298] (9-112)

pLDDT: mean 92.79, std 6.7, range [61.91, 98.19]

Nearest PDB structures (foldseek):
  6izh-assembly1_F  TM=7.394E-01  e=1.455E-03  Pseudomonas sp.
  6izh-assembly1_E  TM=7.756E-01  e=5.631E-03  Pseudomonas sp.
  5no9-assembly4_D  TM=2.501E-01  e=5.239E+00  Pythium aphanidermatum
  5nnw-assembly1_A  TM=2.539E-01  e=7.348E+00  Pythium aphanidermatum

Solvent-accessible surface area (backbone atoms only — not comparable to full-atom values): 7078 Å² total; per-residue (Å²): 128,54,94,75,20,50,74,30,58,95,61,83,85,54,81,85,59,99,66,93,73,49,54,28,31,35,46,60,88,61,102,56,90,52,70,48,69,50,94,71,62,31,51,37,92,88,78,70,46,49,53,40,58,43,76,72,85,80,88,51,70,52,75,38,49,46,51,22,43,51,35,23,52,51,50,51,22,51,49,38,19,64,69,52,74,64,76,43,41,60,90,66,64,87,78,87,85,87,88,74,92,50,65,85,80,36,51,66,42,49,74,74,104

Organism: Colletotrichum higginsianum (strain IMI 349063) (NCBI:txid759273)

Secondary structure (DSSP, 8-state):
--TT-EEE-S-TTSPPPSS---SEEEPPPSSS--EEEPP--S--TTT---TTEEE-SSS-EEE-HHHHHHHHHHHHHHHHHHHHTTS--GGG--------S-HHHHHHHHHH-

Foldseek 3Di:
DPQQADAAAPCPPDPCDPDPDGQKGFGPDDPDIDMDGDDFWLQDPPPRDHFQWDDPVPPDTGGDLLRGLVSRQVVQQSRQCVVVVRPDGSVPDPDDDDDDDDCVPRVVSNVVD

Radius of gyration: 15.86 Å; Cα contacts (8 Å, |Δi|>4): 138; chains: 1; bounding box: 40×26×45 Å